Protein AF-A0AAG5DQ95-F1 (afdb_monomer)

Foldseek 3Di:
DKPPLEDALQDKDKIWDFDQDDDDDPPPKFKWKDWAPADTFGWDDDPGGTITIDGDSVRDDDDDLVDQKDWTWIFIAIPVVRDTDDIDTHIHGFQQSDQAQVCQVPDPRCWDQDPVVRGIGNPD

Nearest PDB structures (foldseek):
  5l5g-assembly1_A  TM=9.071E-01  e=9.795E-08  Mus musculus
  4gza-assembly1_A  TM=9.071E-01  e=1.035E-07  Mus musculus
  5l5g-assembly2_B  TM=8.993E-01  e=1.223E-07  Mus musculus
  5l5l-assembly1_B-2  TM=8.369E-01  e=5.491E-07  Mus musculus
  7m0r-assembly1_B  TM=8.595E-01  e=1.670E-06  Mus musculus

Solvent-accessible surface area (backbone atoms only — not comparable to full-atom values): 7214 Å² total; per-residue (Å²): 89,56,45,64,48,62,45,55,53,91,57,85,48,71,35,33,40,46,42,96,76,78,80,88,65,61,100,87,45,48,50,25,38,28,47,63,90,30,75,72,35,73,34,47,82,49,99,63,22,35,39,28,67,53,72,58,62,91,58,52,84,84,62,53,96,89,44,58,46,41,80,34,46,41,26,39,27,38,65,73,78,71,46,71,80,47,75,45,72,34,33,36,31,48,39,65,76,28,91,41,64,69,60,16,68,70,38,96,78,69,32,35,63,28,76,93,75,73,42,24,24,73,72,120

Sequence (124 aa):
MVVPDRVPIGQMSVVRIVIKTLPELPHNAQYRCVFGYATPIHANVMKEGLLCTTSPVNERPTIGDVLDHVLVPLSVRNSETNKDFVSRSLAFYDCTRKDSCRKCLVSNWGCHWCIKDNRCACWC

pLDDT: mean 88.68, std 6.08, range [69.0, 96.5]

Organism: Anopheles atroparvus (NCBI:txid41427)

Structure (mmCIF, N/CA/C/O backbone):
data_AF-A0AAG5DQ95-F1
#
_entry.id   AF-A0AAG5DQ95-F1
#
loop_
_atom_site.group_PDB
_atom_site.id
_atom_site.type_symbol
_atom_site.label_atom_id
_atom_site.label_alt_id
_atom_site.label_comp_id
_atom_site.label_asym_id
_atom_site.label_entity_id
_atom_site.label_seq_id
_atom_site.pdbx_PDB_ins_code
_atom_site.Cartn_x
_atom_site.Cartn_y
_atom_site.Cartn_z
_atom_site.occupancy
_atom_site.B_iso_or_equiv
_atom_site.auth_seq_id
_atom_site.auth_comp_id
_atom_site.auth_asym_id
_atom_site.auth_atom_id
_atom_site.pdbx_PDB_model_num
ATOM 1 N N . MET A 1 1 ? -6.826 -10.622 4.939 1.00 87.44 1 MET A N 1
ATOM 2 C CA . MET A 1 1 ? -6.166 -10.610 3.607 1.00 87.44 1 MET A CA 1
ATOM 3 C C . MET A 1 1 ? -6.117 -9.168 3.125 1.00 87.44 1 MET A C 1
ATOM 5 O O . MET A 1 1 ? -6.973 -8.412 3.564 1.00 87.44 1 MET A O 1
ATOM 9 N N . VAL A 1 2 ? -5.153 -8.778 2.289 1.00 93.50 2 VAL A N 1
ATOM 10 C CA . VAL A 1 2 ? -5.119 -7.443 1.660 1.00 93.50 2 VAL A CA 1
ATOM 11 C C . VAL A 1 2 ? -5.336 -7.615 0.161 1.00 93.50 2 VAL A C 1
ATOM 13 O O . VAL A 1 2 ? -4.753 -8.522 -0.424 1.00 93.50 2 VAL A O 1
ATOM 16 N N . VAL A 1 3 ? -6.217 -6.808 -0.430 1.00 93.62 3 VAL A N 1
ATOM 17 C CA . VAL A 1 3 ? -6.552 -6.868 -1.858 1.00 93.62 3 VAL A CA 1
ATOM 18 C C . VAL A 1 3 ? -6.599 -5.448 -2.440 1.00 93.62 3 VAL A C 1
ATOM 20 O O . VAL A 1 3 ? -7.418 -4.658 -1.967 1.00 93.62 3 VAL A O 1
ATOM 23 N N . PRO A 1 4 ? -5.784 -5.118 -3.459 1.00 93.69 4 PRO A N 1
ATOM 24 C CA . PRO A 1 4 ? -4.661 -5.919 -3.961 1.00 93.69 4 PRO A CA 1
ATOM 25 C C . PRO A 1 4 ? -3.531 -6.025 -2.921 1.00 93.69 4 PRO A C 1
ATOM 27 O O . PRO A 1 4 ? -3.397 -5.166 -2.054 1.00 93.69 4 PRO A O 1
ATOM 30 N N . ASP A 1 5 ? -2.715 -7.075 -3.009 1.00 92.44 5 ASP A N 1
ATOM 31 C CA . ASP A 1 5 ? -1.521 -7.278 -2.171 1.00 92.44 5 ASP A CA 1
ATOM 32 C C . ASP A 1 5 ? -0.267 -6.577 -2.735 1.00 92.44 5 ASP A C 1
ATOM 34 O O . ASP A 1 5 ? 0.785 -6.551 -2.091 1.00 92.44 5 ASP A O 1
ATOM 38 N N . ARG A 1 6 ? -0.386 -5.992 -3.934 1.00 91.81 6 ARG A N 1
ATOM 39 C CA . ARG A 1 6 ? 0.695 -5.374 -4.709 1.00 91.81 6 ARG A CA 1
ATOM 40 C C . ARG A 1 6 ? 0.191 -4.112 -5.395 1.00 91.81 6 ARG A C 1
ATOM 42 O O . ARG A 1 6 ? -0.864 -4.140 -6.025 1.00 91.81 6 ARG A O 1
ATOM 49 N N . VAL A 1 7 ? 0.940 -3.019 -5.289 1.00 93.12 7 VAL A N 1
ATOM 50 C CA . VAL A 1 7 ? 0.577 -1.716 -5.862 1.00 93.12 7 VAL A CA 1
ATOM 51 C C . VAL A 1 7 ? 1.808 -1.046 -6.491 1.00 93.12 7 VAL A C 1
ATOM 53 O O . VAL A 1 7 ? 2.879 -1.058 -5.883 1.00 93.12 7 VAL A O 1
ATOM 56 N N . PRO A 1 8 ? 1.689 -0.410 -7.670 1.00 92.06 8 PRO A N 1
ATOM 57 C CA . PRO A 1 8 ? 2.762 0.410 -8.225 1.00 92.06 8 PRO A CA 1
ATOM 58 C C . PRO A 1 8 ? 3.183 1.546 -7.285 1.00 92.06 8 PRO A C 1
ATOM 60 O O . PRO A 1 8 ? 2.346 2.320 -6.815 1.00 92.06 8 PRO A O 1
ATOM 63 N N . ILE A 1 9 ? 4.488 1.724 -7.065 1.00 91.69 9 ILE A N 1
ATOM 64 C CA . ILE A 1 9 ? 5.014 2.741 -6.142 1.00 91.69 9 ILE A CA 1
ATOM 65 C C . ILE A 1 9 ? 4.626 4.176 -6.531 1.00 91.69 9 ILE A C 1
ATOM 67 O O . ILE A 1 9 ? 4.460 5.012 -5.649 1.00 91.69 9 ILE A O 1
ATOM 71 N N . GLY A 1 10 ? 4.410 4.455 -7.818 1.00 89.94 10 GLY A N 1
ATOM 72 C CA . GLY A 1 10 ? 4.038 5.781 -8.321 1.00 89.94 10 GLY A CA 1
ATOM 73 C C . GLY A 1 10 ? 2.534 6.038 -8.458 1.00 89.94 10 GLY A C 1
ATOM 74 O O . GLY A 1 10 ? 2.158 7.112 -8.913 1.00 89.94 10 GLY A O 1
ATOM 75 N N . GLN A 1 11 ? 1.665 5.077 -8.117 1.00 90.06 11 GLN A N 1
ATOM 76 C CA . GLN A 1 11 ? 0.216 5.216 -8.312 1.00 90.06 11 GLN A CA 1
ATOM 77 C C . GLN A 1 11 ? -0.551 5.204 -6.992 1.00 90.06 11 GLN A C 1
ATOM 79 O O . GLN A 1 11 ? -0.215 4.484 -6.049 1.00 90.06 11 GLN A O 1
ATOM 84 N N . MET A 1 12 ? -1.615 6.000 -6.932 1.00 93.62 12 MET A N 1
ATOM 85 C CA . MET A 1 12 ? -2.604 5.914 -5.863 1.00 93.62 12 MET A CA 1
ATOM 86 C C . MET A 1 12 ? -3.541 4.742 -6.141 1.00 93.62 12 MET A C 1
ATOM 88 O O . MET A 1 12 ? -3.969 4.524 -7.272 1.00 93.62 12 MET A O 1
ATOM 92 N N . SER A 1 13 ? -3.859 3.965 -5.115 1.00 94.50 13 SER A N 1
ATOM 93 C CA . SER A 1 13 ? -4.789 2.841 -5.221 1.00 94.50 13 SER A CA 1
ATOM 94 C C . SER A 1 13 ? -5.618 2.717 -3.951 1.00 94.50 13 SER A C 1
ATOM 96 O O . SER A 1 13 ? -5.262 3.256 -2.903 1.00 94.50 13 SER A O 1
ATOM 98 N N . VAL A 1 14 ? -6.741 2.011 -4.045 1.00 96.00 14 VAL A N 1
ATOM 99 C CA . VAL A 1 14 ? -7.557 1.654 -2.883 1.00 96.00 14 VAL A CA 1
ATOM 100 C C . VAL A 1 14 ? -7.255 0.208 -2.520 1.00 96.00 14 VAL A C 1
ATOM 102 O O . VAL A 1 14 ? -7.371 -0.685 -3.357 1.00 96.00 14 VAL A O 1
ATOM 105 N N . VAL A 1 15 ? -6.865 -0.017 -1.270 1.00 95.75 15 VAL A N 1
ATOM 106 C CA . VAL A 1 15 ? -6.603 -1.339 -0.707 1.00 95.75 15 VAL A CA 1
ATOM 107 C C . VAL A 1 15 ? -7.721 -1.724 0.249 1.00 95.75 15 VAL A C 1
ATOM 109 O O . VAL A 1 15 ? -8.168 -0.930 1.080 1.00 95.75 15 VAL A O 1
ATOM 112 N N . ARG A 1 16 ? -8.173 -2.970 0.136 1.00 95.00 16 ARG A N 1
ATOM 113 C CA . ARG A 1 16 ? -9.156 -3.575 1.027 1.00 95.00 16 ARG A CA 1
ATOM 114 C C . ARG A 1 16 ? -8.471 -4.533 1.985 1.00 95.00 16 ARG A C 1
ATOM 116 O O . ARG A 1 16 ? -7.850 -5.504 1.557 1.00 95.00 16 ARG A O 1
ATOM 123 N N . ILE A 1 17 ? -8.642 -4.305 3.280 1.00 93.94 17 ILE A N 1
ATOM 124 C CA . ILE A 1 17 ? -8.184 -5.204 4.338 1.00 93.94 17 ILE A CA 1
ATOM 125 C C . ILE A 1 17 ? -9.379 -6.037 4.790 1.00 93.94 17 ILE A C 1
ATOM 127 O O . ILE A 1 17 ? -10.269 -5.542 5.474 1.00 93.94 17 ILE A O 1
ATOM 131 N N . VAL A 1 18 ? -9.399 -7.309 4.400 1.00 92.00 18 VAL A N 1
ATOM 132 C CA . VAL A 1 18 ? -10.448 -8.266 4.773 1.00 92.00 18 VAL A CA 1
ATOM 133 C C . VAL A 1 18 ? -10.229 -8.726 6.209 1.00 92.00 18 VAL A C 1
ATOM 135 O O . VAL A 1 18 ? -9.217 -9.383 6.500 1.00 92.00 18 VAL A O 1
ATOM 138 N N . ILE A 1 19 ? -11.184 -8.394 7.077 1.00 89.62 19 ILE A N 1
ATOM 139 C CA . ILE A 1 19 ? -11.194 -8.703 8.510 1.00 89.62 19 ILE A CA 1
ATOM 140 C C . ILE A 1 19 ? -12.553 -9.325 8.832 1.00 89.62 19 ILE A C 1
ATOM 142 O O . ILE A 1 19 ? -13.581 -8.750 8.492 1.00 89.62 19 ILE A O 1
ATOM 146 N N . LYS A 1 20 ? -12.551 -10.508 9.460 1.00 83.31 20 LYS A N 1
ATOM 147 C CA . LYS A 1 20 ? -13.782 -11.262 9.764 1.00 83.31 20 LYS A CA 1
ATOM 148 C C . LYS A 1 20 ? -14.629 -10.596 10.849 1.00 83.31 20 LYS A C 1
ATOM 150 O O . LYS A 1 20 ? -15.846 -10.612 10.766 1.00 83.31 20 LYS A O 1
ATOM 155 N N . THR A 1 21 ? -13.975 -10.044 11.864 1.00 82.81 21 THR A N 1
ATOM 156 C CA . THR A 1 21 ? -14.619 -9.435 13.030 1.00 82.81 21 THR A CA 1
ATOM 157 C C . THR A 1 21 ? -13.839 -8.187 13.411 1.00 82.81 21 THR A C 1
ATOM 159 O O . THR A 1 21 ? -12.680 -8.283 13.823 1.00 82.81 21 THR A O 1
ATOM 162 N N . LEU A 1 22 ? -14.453 -7.020 13.228 1.00 82.44 22 LEU A N 1
ATOM 163 C CA . LEU A 1 22 ? -13.936 -5.755 13.739 1.00 82.44 22 LEU A CA 1
ATOM 164 C C . LEU A 1 22 ? -14.498 -5.534 15.150 1.00 82.44 22 LEU A C 1
ATOM 166 O O . LEU A 1 22 ? -15.692 -5.760 15.343 1.00 82.44 22 LEU A O 1
ATOM 170 N N . PRO A 1 23 ? -13.670 -5.130 16.129 1.00 82.62 23 PRO A N 1
ATOM 171 C CA . PRO A 1 23 ? -14.169 -4.674 17.422 1.00 82.62 23 PRO A CA 1
ATOM 172 C C . PRO A 1 23 ? -15.200 -3.546 17.271 1.00 82.62 23 PRO A C 1
ATOM 174 O O . PRO A 1 23 ? -15.141 -2.767 16.323 1.00 82.62 23 PRO A O 1
ATOM 177 N N . GLU A 1 24 ? -16.130 -3.413 18.210 1.00 81.19 24 GLU A N 1
ATOM 178 C CA . GLU A 1 24 ? -17.000 -2.236 18.221 1.00 81.19 24 GLU A CA 1
ATOM 179 C C . GLU A 1 24 ? -16.189 -0.988 18.591 1.00 81.19 24 GLU A C 1
ATOM 181 O O . GLU A 1 24 ? -15.336 -1.014 19.483 1.00 81.19 24 GLU A O 1
ATOM 186 N N . LEU A 1 25 ? -16.429 0.102 17.861 1.00 81.06 25 LEU A N 1
ATOM 187 C CA . LEU A 1 25 ? -15.836 1.405 18.136 1.00 81.06 25 LEU A CA 1
ATOM 188 C C . LEU A 1 25 ? -16.794 2.206 19.031 1.00 81.06 25 LEU A C 1
ATOM 190 O O . LEU A 1 25 ? -17.987 2.258 18.727 1.00 81.06 25 LEU A O 1
ATOM 194 N N . PRO A 1 26 ? -16.312 2.871 20.095 1.00 81.75 26 PRO A N 1
ATOM 195 C CA . PRO A 1 26 ? -17.130 3.841 20.818 1.00 81.75 26 PRO A CA 1
ATOM 196 C C . PRO A 1 26 ? -17.500 5.036 19.925 1.00 81.75 26 PRO A C 1
ATOM 198 O O . PRO A 1 26 ? -16.885 5.258 18.883 1.00 81.75 26 PRO A O 1
ATOM 201 N N . HIS A 1 27 ? -18.488 5.836 20.349 1.00 73.38 27 HIS A N 1
ATOM 202 C CA . HIS A 1 27 ? -19.175 6.848 19.521 1.00 73.38 27 HIS A CA 1
ATOM 203 C C . HIS A 1 27 ? -18.274 7.881 18.804 1.00 73.38 27 HIS A C 1
ATOM 205 O O . HIS A 1 27 ? -18.731 8.499 17.848 1.00 73.38 27 HIS A O 1
ATOM 211 N N . ASN A 1 28 ? -17.009 8.050 19.211 1.00 81.88 28 ASN A N 1
ATOM 212 C CA . ASN A 1 28 ? -16.055 8.989 18.603 1.00 81.88 28 ASN A CA 1
ATOM 213 C C . ASN A 1 28 ? -14.774 8.327 18.060 1.00 81.88 28 ASN A C 1
ATOM 215 O O . ASN A 1 28 ? -13.830 9.024 17.682 1.00 81.88 28 ASN A O 1
ATOM 219 N N . ALA A 1 29 ? -14.700 6.996 18.044 1.00 87.00 29 ALA A N 1
ATOM 220 C CA . ALA A 1 29 ? -13.528 6.281 17.561 1.00 87.00 29 ALA A CA 1
ATOM 221 C C . ALA A 1 29 ? -13.670 5.905 16.081 1.00 87.00 29 ALA A C 1
ATOM 223 O O . ALA A 1 29 ? -14.763 5.673 15.569 1.00 87.00 29 ALA A O 1
ATOM 224 N N . GLN A 1 30 ? -12.538 5.850 15.386 1.00 91.50 30 GLN A N 1
ATOM 225 C CA . GLN A 1 30 ? -12.437 5.534 13.966 1.00 91.50 30 GLN A CA 1
ATOM 226 C C . GLN A 1 30 ? -11.269 4.580 13.724 1.00 91.50 30 GLN A C 1
ATOM 228 O O . GLN A 1 30 ? -10.277 4.568 14.461 1.00 91.50 30 GLN A O 1
ATOM 233 N N . TYR A 1 31 ? -11.355 3.812 12.641 1.00 93.31 31 TYR A N 1
ATOM 234 C CA . TYR A 1 31 ? -10.226 3.027 12.162 1.00 93.31 31 TYR A CA 1
ATOM 235 C C . TYR A 1 31 ? -9.342 3.843 11.228 1.00 93.31 31 TYR A C 1
ATOM 237 O O . TYR A 1 31 ? -9.821 4.607 10.389 1.00 93.31 31 TYR A O 1
ATOM 245 N N . ARG A 1 32 ? -8.029 3.648 11.352 1.00 94.94 32 ARG A N 1
ATOM 246 C CA . ARG A 1 32 ? -7.033 4.219 10.446 1.00 94.94 32 ARG A CA 1
ATOM 247 C C . ARG A 1 32 ? -6.111 3.136 9.907 1.00 94.94 32 ARG A C 1
ATOM 249 O O . ARG A 1 32 ? -5.686 2.258 10.653 1.00 94.94 32 ARG A O 1
ATOM 256 N N . CYS A 1 33 ? -5.785 3.215 8.627 1.00 95.44 33 CYS A N 1
ATOM 257 C CA . CYS A 1 33 ? -4.746 2.411 8.006 1.00 95.44 33 CYS A CA 1
ATOM 258 C C . CYS A 1 33 ? -3.388 3.085 8.171 1.00 95.44 33 CYS A C 1
ATOM 260 O O . CYS A 1 33 ? -3.230 4.260 7.853 1.00 95.44 33 CYS A O 1
ATOM 262 N N . VAL A 1 34 ? -2.402 2.334 8.639 1.00 95.69 34 VAL A N 1
ATOM 263 C CA . VAL A 1 34 ? -1.030 2.798 8.848 1.00 95.69 34 VAL A CA 1
ATOM 264 C C . VAL A 1 34 ? -0.119 2.004 7.923 1.00 95.69 34 VAL A C 1
ATOM 266 O O . VAL A 1 34 ? -0.075 0.780 8.012 1.00 95.69 34 VAL A O 1
ATOM 269 N N . PHE A 1 35 ? 0.583 2.692 7.022 1.00 95.69 35 PHE A N 1
ATOM 270 C CA . PHE A 1 35 ? 1.494 2.082 6.050 1.00 95.69 35 PHE A CA 1
ATOM 271 C C . PHE A 1 35 ? 2.942 2.317 6.495 1.00 95.69 35 PHE A C 1
ATOM 273 O O . PHE A 1 35 ? 3.526 3.353 6.187 1.00 95.69 35 PHE A O 1
ATOM 280 N N . GLY A 1 36 ? 3.535 1.375 7.230 1.00 92.94 36 GLY A N 1
ATOM 281 C CA . GLY A 1 36 ? 4.886 1.538 7.772 1.00 92.94 36 GLY A CA 1
ATOM 282 C C . GLY A 1 36 ? 4.983 2.760 8.684 1.00 92.94 36 GLY A C 1
ATOM 283 O O . GLY A 1 36 ? 4.354 2.796 9.738 1.00 92.94 36 GLY A O 1
ATOM 284 N N . TYR A 1 37 ? 5.763 3.753 8.255 1.00 90.44 37 TYR A N 1
ATOM 285 C CA . TYR A 1 37 ? 5.971 5.023 8.962 1.00 90.44 37 TYR A CA 1
ATOM 286 C C . TYR A 1 37 ? 5.148 6.186 8.389 1.00 90.44 37 TYR A C 1
ATOM 288 O O . TYR A 1 37 ? 5.289 7.315 8.853 1.00 90.44 37 TYR A O 1
ATOM 296 N N . ALA A 1 38 ? 4.317 5.929 7.374 1.00 94.38 38 ALA A N 1
ATOM 297 C CA . ALA A 1 38 ? 3.495 6.953 6.745 1.00 94.38 38 ALA A CA 1
ATOM 298 C C . ALA A 1 38 ? 2.382 7.445 7.679 1.00 94.38 38 ALA A C 1
ATOM 300 O O . ALA A 1 38 ? 1.985 6.777 8.642 1.00 94.38 38 ALA A O 1
ATOM 301 N N . THR A 1 39 ? 1.844 8.613 7.348 1.00 94.19 39 THR A N 1
ATOM 302 C CA . THR A 1 39 ? 0.716 9.207 8.058 1.00 94.19 39 THR A CA 1
ATOM 303 C C . THR A 1 39 ? -0.503 8.266 8.064 1.00 94.19 39 THR A C 1
ATOM 305 O O . THR A 1 39 ? -0.830 7.656 7.041 1.00 94.19 39 THR A O 1
ATOM 308 N N . PRO A 1 40 ? -1.193 8.095 9.212 1.00 94.88 40 PRO A N 1
ATOM 309 C CA . PRO A 1 40 ? -2.385 7.254 9.279 1.00 94.88 40 PRO A CA 1
ATOM 310 C C . PRO A 1 40 ? -3.520 7.785 8.394 1.00 94.88 40 PRO A C 1
ATOM 312 O O . PRO A 1 40 ? -3.952 8.927 8.536 1.00 94.88 40 PRO A O 1
ATOM 315 N N . ILE A 1 41 ? -4.059 6.924 7.536 1.00 95.25 41 ILE A N 1
ATOM 316 C CA . ILE A 1 41 ? -5.134 7.239 6.590 1.00 95.25 41 ILE A CA 1
ATOM 317 C C . ILE A 1 41 ? -6.475 6.797 7.164 1.00 95.25 41 ILE A C 1
ATOM 319 O O . ILE A 1 41 ? -6.584 5.708 7.723 1.00 95.25 41 ILE A O 1
ATOM 323 N N . HIS A 1 42 ? -7.515 7.616 7.010 1.00 94.88 42 HIS A N 1
ATOM 324 C CA . HIS A 1 42 ? -8.868 7.250 7.426 1.00 94.88 42 HIS A CA 1
ATOM 325 C C . HIS A 1 42 ? -9.348 5.980 6.705 1.00 94.88 42 HIS A C 1
ATOM 327 O O . HIS A 1 42 ? -9.299 5.899 5.476 1.00 94.88 42 HIS A O 1
ATOM 333 N N . ALA A 1 43 ? -9.834 4.999 7.466 1.00 94.44 43 ALA A N 1
ATOM 334 C CA . ALA A 1 43 ? -10.351 3.754 6.921 1.00 94.44 43 ALA A CA 1
ATOM 335 C C . ALA A 1 43 ? -11.877 3.801 6.814 1.00 94.44 43 ALA A C 1
ATOM 337 O O . ALA A 1 43 ? -12.572 4.097 7.785 1.00 94.44 43 ALA A O 1
ATOM 338 N N . ASN A 1 44 ? -12.410 3.459 5.644 1.00 93.62 44 ASN A N 1
ATOM 339 C CA . ASN A 1 44 ? -13.846 3.317 5.458 1.00 93.62 44 ASN A CA 1
ATOM 340 C C . ASN A 1 44 ? -14.281 1.900 5.853 1.00 93.62 44 ASN A C 1
ATOM 342 O O . ASN A 1 44 ? -13.825 0.915 5.262 1.00 93.62 44 ASN A O 1
ATOM 346 N N . VAL A 1 45 ? -15.145 1.797 6.862 1.00 91.00 45 VAL A N 1
ATOM 347 C CA . VAL A 1 45 ? -15.625 0.513 7.389 1.00 91.00 45 VAL A CA 1
ATOM 348 C C . VAL A 1 45 ? -16.648 -0.097 6.439 1.00 91.00 45 VAL A C 1
ATOM 350 O O . VAL A 1 45 ? -17.611 0.550 6.039 1.00 91.00 45 VAL A O 1
ATOM 353 N N . MET A 1 46 ? -16.444 -1.363 6.085 1.00 88.25 46 MET A N 1
ATOM 354 C CA . MET A 1 46 ? -17.377 -2.162 5.297 1.00 88.25 46 MET A CA 1
ATOM 355 C C . MET A 1 46 ? -17.794 -3.414 6.066 1.00 88.25 46 MET A C 1
ATOM 357 O O . MET A 1 46 ? -17.121 -3.832 7.006 1.00 88.25 46 MET A O 1
ATOM 361 N N . LYS A 1 47 ? -18.869 -4.072 5.607 1.00 82.38 47 LYS A N 1
ATOM 362 C CA . LYS A 1 47 ? -19.362 -5.331 6.197 1.00 82.38 47 LYS A CA 1
ATOM 363 C C . LYS A 1 47 ? -18.283 -6.419 6.321 1.00 82.38 47 LYS A C 1
ATOM 365 O O . LYS A 1 47 ? -18.320 -7.186 7.270 1.00 82.38 47 LYS A O 1
ATOM 370 N N . GLU A 1 48 ? -17.326 -6.473 5.391 1.00 84.38 48 GLU A N 1
ATOM 371 C CA . GLU A 1 48 ? -16.277 -7.509 5.340 1.00 84.38 48 GLU A CA 1
ATOM 372 C C . GLU A 1 48 ? -14.848 -6.935 5.379 1.00 84.38 48 GLU A C 1
ATOM 374 O O . GLU A 1 48 ? -13.929 -7.451 4.731 1.00 84.38 48 GLU A O 1
ATOM 379 N N . GLY A 1 49 ? -14.643 -5.832 6.103 1.00 90.19 49 GLY A N 1
ATOM 380 C CA . GLY A 1 49 ? -13.310 -5.275 6.329 1.00 90.19 49 GLY A CA 1
ATOM 381 C C . GLY A 1 49 ? -13.236 -3.759 6.210 1.00 90.19 49 GLY A C 1
ATOM 382 O O . GLY A 1 49 ? -14.182 -3.047 6.525 1.00 90.19 49 GLY A O 1
ATOM 383 N N . LEU A 1 50 ? -12.083 -3.265 5.766 1.00 93.88 50 LEU A N 1
ATOM 384 C CA . LEU A 1 50 ? -11.766 -1.838 5.697 1.00 93.88 50 LEU A CA 1
ATOM 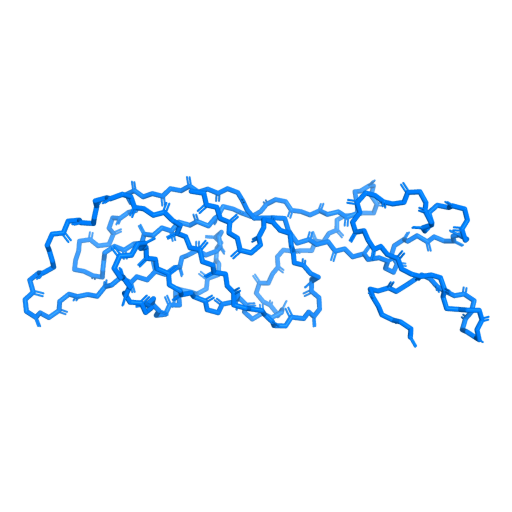385 C C . LEU A 1 50 ? -11.249 -1.468 4.311 1.00 93.88 50 LEU A C 1
ATOM 387 O O . LEU A 1 50 ? -10.458 -2.215 3.735 1.00 93.88 50 LEU A O 1
ATOM 391 N N . LEU A 1 51 ? -11.667 -0.316 3.795 1.00 95.00 51 LEU A N 1
ATOM 392 C CA . LEU A 1 51 ? -11.097 0.298 2.596 1.00 95.00 51 LEU A CA 1
ATOM 393 C C . LEU A 1 51 ? -10.224 1.482 2.977 1.00 95.00 51 LEU A C 1
ATOM 395 O O . LEU A 1 51 ? -10.651 2.347 3.739 1.00 95.00 51 LEU A O 1
ATOM 399 N N . CYS A 1 52 ? -9.038 1.547 2.389 1.00 95.38 52 CYS A N 1
ATOM 400 C CA . CYS A 1 52 ? -8.104 2.644 2.582 1.00 95.38 52 CYS A CA 1
ATOM 401 C C . CYS A 1 52 ? -7.470 3.030 1.257 1.00 95.38 52 CYS A C 1
ATOM 403 O O . CYS A 1 52 ? -7.154 2.170 0.437 1.00 95.38 52 CYS A O 1
ATOM 405 N N . THR A 1 53 ? -7.242 4.319 1.052 1.00 96.50 53 THR A N 1
ATOM 406 C CA . THR A 1 53 ? -6.314 4.770 0.018 1.00 96.50 53 THR A CA 1
ATOM 407 C C . THR A 1 53 ? -4.883 4.452 0.455 1.00 96.50 53 THR A C 1
ATOM 409 O O . THR A 1 53 ? -4.565 4.438 1.644 1.00 96.50 53 THR A O 1
ATOM 412 N N . THR A 1 54 ? -4.017 4.129 -0.500 1.00 96.00 54 THR A N 1
ATOM 413 C CA . THR A 1 54 ? -2.583 3.918 -0.257 1.00 96.00 54 THR A CA 1
ATOM 414 C C . THR A 1 54 ? -1.904 5.193 0.225 1.00 96.00 54 THR A C 1
ATOM 416 O O . THR A 1 54 ? -2.354 6.286 -0.125 1.00 96.00 54 THR A O 1
ATOM 419 N N . SER A 1 55 ? -0.780 5.057 0.936 1.00 96.12 55 SER A N 1
ATOM 420 C CA . SER A 1 55 ? 0.025 6.202 1.373 1.00 96.12 55 SER A CA 1
ATOM 421 C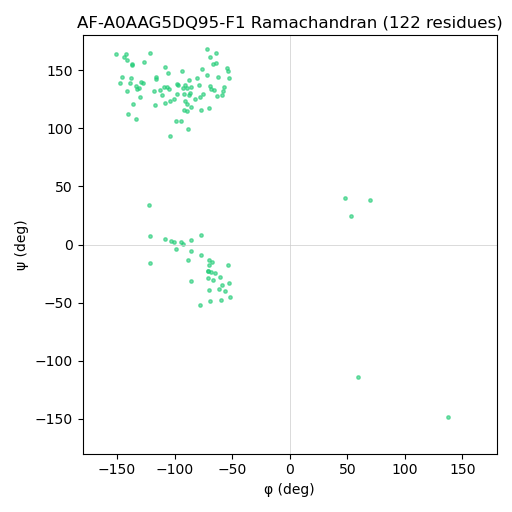 C . SER A 1 55 ? 0.415 7.137 0.218 1.00 96.12 55 SER A C 1
ATOM 423 O O . SER A 1 55 ? 0.597 6.671 -0.920 1.00 96.12 55 SER A O 1
ATOM 425 N N . PRO A 1 56 ? 0.561 8.447 0.488 1.00 94.62 56 PRO A N 1
ATOM 426 C CA . PRO A 1 56 ? 1.101 9.402 -0.474 1.00 94.62 56 PRO A CA 1
ATOM 427 C C . PRO A 1 56 ? 2.453 8.940 -1.027 1.00 94.62 56 PRO A C 1
ATOM 429 O O . PRO A 1 56 ? 3.256 8.362 -0.298 1.00 94.62 56 PRO A O 1
ATOM 432 N N . VAL A 1 57 ? 2.717 9.183 -2.315 1.00 92.94 57 VAL A N 1
ATOM 433 C CA . VAL A 1 57 ? 3.935 8.693 -2.997 1.00 92.94 57 VAL A CA 1
ATOM 434 C C . VAL A 1 57 ? 5.217 9.200 -2.323 1.00 92.94 57 VAL A C 1
ATOM 436 O O . VAL A 1 57 ? 6.189 8.461 -2.226 1.00 92.94 57 VAL A O 1
ATOM 439 N N . ASN A 1 58 ? 5.197 10.420 -1.787 1.00 93.00 58 ASN A N 1
ATOM 440 C CA . ASN A 1 58 ? 6.305 11.041 -1.058 1.00 93.00 58 ASN A CA 1
ATOM 441 C C . ASN A 1 58 ? 6.592 10.413 0.319 1.00 93.00 58 ASN A C 1
ATOM 443 O O . ASN A 1 58 ? 7.665 10.639 0.866 1.00 93.00 58 ASN A O 1
ATOM 447 N N . GLU A 1 59 ? 5.656 9.647 0.882 1.00 94.50 59 GLU A N 1
ATOM 448 C CA . GLU A 1 59 ? 5.811 8.957 2.173 1.00 94.50 59 GLU A CA 1
ATOM 449 C C . GLU A 1 59 ? 6.085 7.453 2.000 1.00 94.50 59 GLU A C 1
ATOM 451 O O . GLU A 1 59 ? 6.160 6.705 2.978 1.00 94.50 59 GLU A O 1
ATOM 456 N N . ARG A 1 60 ? 6.210 6.975 0.755 1.00 93.88 60 ARG A N 1
ATOM 457 C CA . ARG A 1 60 ? 6.523 5.571 0.469 1.00 93.88 60 ARG A CA 1
ATOM 458 C C . ARG A 1 60 ? 8.024 5.320 0.626 1.00 93.88 60 ARG A C 1
ATOM 460 O O . ARG A 1 60 ? 8.823 6.172 0.242 1.00 93.88 60 ARG A O 1
ATOM 467 N N . PRO A 1 61 ? 8.432 4.146 1.138 1.00 91.94 61 PRO A N 1
ATOM 468 C CA . PRO A 1 61 ? 9.842 3.786 1.184 1.00 91.94 61 PRO A CA 1
ATOM 469 C C . PRO A 1 61 ? 10.437 3.685 -0.219 1.00 91.94 61 PRO A C 1
ATOM 471 O O . PRO A 1 61 ? 9.791 3.194 -1.147 1.00 91.94 61 PRO A O 1
ATOM 474 N N . THR A 1 62 ? 11.695 4.087 -0.354 1.00 88.50 62 THR A N 1
ATOM 475 C CA . THR A 1 62 ? 12.445 3.924 -1.597 1.00 88.50 62 THR A CA 1
ATOM 476 C C . THR A 1 62 ? 12.710 2.443 -1.857 1.00 88.50 62 THR A C 1
ATOM 478 O O . THR A 1 62 ? 13.148 1.711 -0.970 1.00 88.50 62 THR A O 1
ATOM 481 N N . ILE A 1 63 ? 12.478 1.999 -3.089 1.00 86.88 63 ILE A N 1
ATOM 482 C CA . ILE A 1 63 ? 12.884 0.664 -3.535 1.00 86.88 63 ILE A CA 1
ATOM 483 C C . ILE A 1 63 ? 14.391 0.708 -3.829 1.00 86.88 63 ILE A C 1
ATOM 485 O O . ILE A 1 63 ? 14.854 1.599 -4.542 1.00 86.88 63 ILE A O 1
ATOM 489 N N . GLY A 1 64 ? 15.166 -0.203 -3.234 1.00 78.75 64 GLY A N 1
ATOM 490 C CA . GLY A 1 64 ? 16.614 -0.295 -3.463 1.00 78.75 64 GLY A CA 1
ATOM 491 C C . GLY A 1 64 ? 16.955 -0.850 -4.850 1.00 78.75 64 GLY A C 1
ATOM 492 O O . GLY A 1 64 ? 16.098 -1.398 -5.525 1.00 78.75 64 GLY A O 1
ATOM 493 N N . ASP A 1 65 ? 18.216 -0.759 -5.275 1.00 69.00 65 ASP A N 1
ATOM 494 C CA . ASP A 1 65 ? 18.610 -1.128 -6.649 1.00 69.00 65 ASP A CA 1
ATOM 495 C C . ASP A 1 65 ? 18.569 -2.638 -6.936 1.00 69.00 65 ASP A C 1
ATOM 497 O O . ASP A 1 65 ? 18.457 -3.060 -8.085 1.00 69.00 65 ASP A O 1
ATOM 501 N N . VAL A 1 66 ? 18.656 -3.458 -5.886 1.00 70.44 66 VAL A N 1
ATOM 502 C CA . VAL A 1 66 ? 18.710 -4.926 -5.991 1.00 70.44 66 VAL A CA 1
ATOM 503 C C . VAL A 1 66 ? 17.311 -5.548 -6.058 1.00 70.44 66 VAL A C 1
ATOM 505 O O . VAL A 1 66 ? 17.125 -6.590 -6.687 1.00 70.44 66 VAL A O 1
ATOM 508 N N . LEU A 1 67 ? 16.323 -4.919 -5.417 1.00 78.25 67 LEU A N 1
ATOM 509 C CA . LEU A 1 67 ? 14.944 -5.402 -5.356 1.00 78.25 67 LEU A CA 1
ATOM 510 C C . LEU A 1 67 ? 14.059 -4.555 -6.272 1.00 78.25 67 LEU A C 1
ATOM 512 O O . LEU A 1 67 ? 14.274 -3.367 -6.443 1.00 78.25 67 LEU A O 1
ATOM 516 N N . ASP A 1 68 ? 13.030 -5.156 -6.857 1.00 82.94 68 ASP A N 1
ATOM 517 C CA . ASP A 1 68 ? 12.025 -4.448 -7.664 1.00 82.94 68 ASP A CA 1
ATOM 518 C C . ASP A 1 68 ? 10.781 -4.043 -6.859 1.00 82.94 68 ASP A C 1
ATOM 520 O O . ASP A 1 68 ? 9.834 -3.474 -7.407 1.00 82.94 68 ASP A O 1
ATOM 524 N N . HIS A 1 69 ? 10.790 -4.326 -5.556 1.00 90.50 69 HIS A N 1
ATOM 525 C CA . HIS A 1 69 ? 9.702 -4.043 -4.637 1.00 90.50 69 HIS A CA 1
ATOM 526 C C . HIS A 1 69 ? 10.200 -3.795 -3.211 1.00 90.50 69 HIS A C 1
ATOM 528 O O . HIS A 1 69 ? 11.318 -4.153 -2.837 1.00 90.50 69 HIS A O 1
ATOM 534 N N . VAL A 1 70 ? 9.322 -3.215 -2.400 1.00 92.50 70 VAL A N 1
ATOM 535 C CA . VAL A 1 70 ? 9.468 -3.074 -0.954 1.00 92.50 70 VAL A CA 1
ATOM 536 C C . VAL A 1 70 ? 8.188 -3.543 -0.272 1.00 92.50 70 VAL A C 1
ATOM 538 O O . VAL A 1 70 ? 7.079 -3.218 -0.701 1.00 92.50 70 VAL A O 1
ATOM 541 N N . LEU A 1 71 ? 8.336 -4.330 0.791 1.00 93.62 71 LEU A N 1
ATOM 542 C CA . LEU A 1 71 ? 7.218 -4.774 1.615 1.00 93.62 71 LEU A CA 1
ATOM 543 C C . LEU A 1 71 ? 6.971 -3.754 2.723 1.00 93.62 71 LEU A C 1
ATOM 545 O O . LEU A 1 71 ? 7.843 -3.496 3.549 1.00 93.62 71 LEU A O 1
ATOM 549 N N . VAL A 1 72 ? 5.764 -3.200 2.754 1.00 95.00 72 VAL A N 1
ATOM 550 C CA . VAL A 1 72 ? 5.327 -2.232 3.759 1.00 95.00 72 VAL A CA 1
ATOM 551 C C . VAL A 1 72 ? 4.280 -2.883 4.658 1.00 95.00 72 VAL A C 1
ATOM 553 O O . VAL A 1 72 ? 3.306 -3.443 4.146 1.00 95.00 72 VAL A O 1
ATOM 556 N N . PRO A 1 73 ? 4.441 -2.833 5.992 1.00 95.31 73 PRO A N 1
ATOM 557 C CA . PRO A 1 73 ? 3.408 -3.306 6.896 1.00 95.31 73 PRO A CA 1
ATOM 558 C C . PRO A 1 73 ? 2.213 -2.347 6.846 1.00 95.31 73 PRO A C 1
ATOM 560 O O . PRO A 1 73 ? 2.321 -1.169 7.173 1.00 95.31 73 PRO A O 1
ATOM 563 N N . LEU A 1 74 ? 1.071 -2.867 6.416 1.00 95.75 74 LEU A N 1
ATOM 564 C CA . LEU A 1 74 ? -0.240 -2.245 6.469 1.00 95.75 74 LEU A CA 1
ATOM 565 C C . LEU A 1 74 ? -0.951 -2.700 7.742 1.00 95.75 74 LEU A C 1
ATOM 567 O O . LEU A 1 74 ? -1.416 -3.842 7.844 1.00 95.75 74 LEU A O 1
ATOM 571 N N . SER A 1 75 ? -1.037 -1.787 8.700 1.00 94.69 75 SER A N 1
ATOM 572 C CA . SER A 1 75 ? -1.678 -2.007 9.988 1.00 94.69 75 SER A CA 1
ATOM 573 C C . SER A 1 75 ? -3.001 -1.260 10.102 1.00 94.69 75 SER A C 1
ATOM 575 O O . SER A 1 75 ? -3.201 -0.223 9.473 1.00 94.69 75 SER A O 1
ATOM 577 N N . VAL A 1 76 ? -3.907 -1.779 10.925 1.00 93.75 76 VAL A N 1
ATOM 578 C CA . VAL A 1 76 ? -5.153 -1.101 11.292 1.00 93.75 76 VAL A CA 1
ATOM 579 C C . VAL A 1 76 ? -5.058 -0.635 12.733 1.00 93.75 76 VAL A C 1
ATOM 581 O O . VAL A 1 76 ? -4.881 -1.455 13.637 1.00 93.75 76 VAL A O 1
ATOM 584 N N . ARG A 1 77 ? -5.217 0.675 12.922 1.00 93.19 77 ARG A N 1
ATOM 585 C CA . ARG A 1 77 ? -5.145 1.377 14.201 1.00 93.19 77 ARG A CA 1
ATOM 586 C C . ARG A 1 77 ? -6.521 1.853 14.639 1.00 93.19 77 ARG A C 1
ATOM 588 O O . ARG A 1 77 ? -7.251 2.438 13.839 1.00 93.19 77 ARG A O 1
ATOM 595 N N . ASN A 1 78 ? -6.855 1.657 15.911 1.00 91.00 78 ASN A N 1
ATOM 596 C CA . ASN A 1 78 ? -7.987 2.342 16.538 1.00 91.00 78 ASN A CA 1
ATOM 597 C C . ASN A 1 78 ? -7.540 3.751 16.973 1.00 91.00 78 ASN A C 1
ATOM 599 O O . ASN A 1 78 ? -6.551 3.885 17.694 1.00 91.00 78 ASN A O 1
ATOM 603 N N . SER A 1 79 ? -8.249 4.795 16.537 1.00 90.44 79 SER A N 1
ATOM 604 C CA . SER A 1 79 ? -7.900 6.190 16.831 1.00 90.44 79 SER A CA 1
ATOM 605 C C . SER A 1 79 ? -7.982 6.571 18.310 1.00 90.44 79 SER A C 1
ATOM 607 O O . SER A 1 79 ? -7.324 7.523 18.712 1.00 90.44 79 SER A O 1
ATOM 609 N N . GLU A 1 80 ? -8.787 5.869 19.105 1.00 88.19 80 GLU A N 1
ATOM 610 C CA . GLU A 1 80 ? -8.964 6.133 20.536 1.00 88.19 80 GLU A CA 1
ATOM 611 C C . GLU A 1 80 ? -7.790 5.583 21.350 1.00 88.19 80 GLU A C 1
ATOM 613 O O . GLU A 1 80 ? -7.152 6.303 22.113 1.00 88.19 80 GLU A O 1
ATOM 618 N N . THR A 1 81 ? -7.468 4.302 21.158 1.00 86.38 81 THR A N 1
ATOM 619 C CA . THR A 1 81 ? -6.413 3.626 21.930 1.00 86.38 81 THR A CA 1
ATOM 620 C C . THR A 1 81 ? -5.027 3.770 21.309 1.00 86.38 81 THR A C 1
ATOM 622 O O . THR A 1 81 ? -4.035 3.433 21.952 1.00 86.38 81 THR A O 1
ATOM 625 N N . ASN A 1 82 ? -4.944 4.231 20.055 1.00 88.12 82 ASN A N 1
ATOM 626 C CA . ASN A 1 82 ? -3.734 4.249 19.229 1.00 88.12 82 ASN A CA 1
ATOM 627 C C . ASN A 1 82 ? -3.027 2.886 19.119 1.00 88.12 82 ASN A C 1
ATOM 629 O O . ASN A 1 82 ? -1.831 2.822 18.841 1.00 88.12 82 ASN A O 1
ATOM 633 N N . LYS A 1 83 ? -3.770 1.788 19.303 1.00 87.50 83 LYS A N 1
ATOM 634 C CA . LYS A 1 83 ? -3.245 0.426 19.182 1.00 87.50 83 LYS A CA 1
ATOM 635 C C . LYS A 1 83 ? -3.526 -0.162 17.807 1.00 87.50 83 LYS A C 1
ATOM 637 O O . LYS A 1 83 ? -4.641 -0.053 17.287 1.00 87.50 83 LYS A O 1
ATOM 642 N N . ASP A 1 84 ? -2.513 -0.835 17.274 1.00 89.12 84 ASP A N 1
ATOM 643 C CA . ASP A 1 84 ? -2.606 -1.632 16.056 1.00 89.12 84 ASP A CA 1
ATOM 644 C C . ASP A 1 84 ? -3.060 -3.047 16.417 1.00 89.12 84 ASP A C 1
ATOM 646 O O . ASP A 1 84 ? -2.481 -3.676 17.301 1.00 89.12 84 ASP A O 1
ATOM 650 N N . PHE A 1 85 ? -4.098 -3.557 15.755 1.00 86.06 85 PHE A N 1
ATOM 651 C CA . PHE A 1 85 ? -4.665 -4.881 16.074 1.00 86.06 85 PHE A CA 1
ATOM 652 C C . PHE A 1 85 ? -4.640 -5.863 14.896 1.00 86.06 85 PHE A C 1
ATOM 654 O O . PHE A 1 85 ? -4.759 -7.072 15.082 1.00 86.06 85 PHE A O 1
ATOM 661 N N . VAL A 1 86 ? -4.433 -5.370 13.675 1.00 88.81 86 VAL A N 1
ATOM 662 C CA . VAL A 1 86 ? -4.177 -6.190 12.485 1.00 88.81 86 VAL A CA 1
ATOM 663 C C . VAL A 1 86 ? -2.983 -5.594 11.769 1.00 88.81 86 VAL A C 1
ATOM 665 O O . VAL A 1 86 ? -2.962 -4.391 11.555 1.00 88.81 86 VAL A O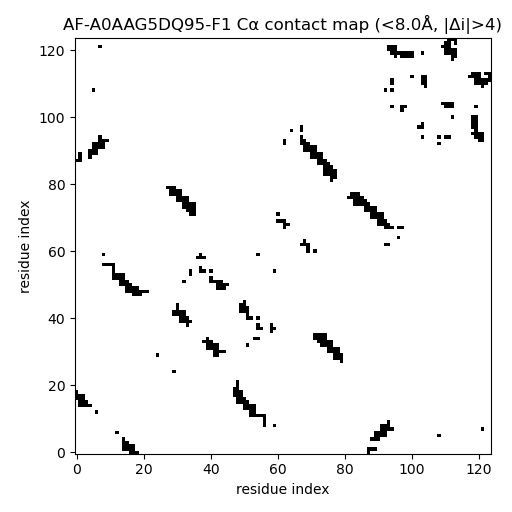 1
ATOM 668 N N . SER A 1 87 ? -2.029 -6.429 11.361 1.00 91.94 87 SER A N 1
ATOM 669 C CA . SER A 1 87 ? -0.941 -6.033 10.466 1.00 91.94 87 SER A CA 1
ATOM 670 C C . SER A 1 87 ? -0.769 -7.063 9.356 1.00 91.94 87 SER A C 1
ATOM 672 O O . SER A 1 87 ? -0.872 -8.271 9.597 1.00 91.94 87 SER A O 1
ATOM 674 N N . ARG A 1 88 ? -0.590 -6.604 8.122 1.00 93.56 88 ARG A N 1
ATOM 675 C CA . ARG A 1 88 ? -0.383 -7.421 6.919 1.00 93.56 88 ARG A CA 1
ATOM 676 C C . ARG A 1 88 ? 0.645 -6.739 6.027 1.00 93.56 88 ARG A C 1
ATOM 678 O O . ARG A 1 88 ? 0.824 -5.539 6.127 1.00 93.56 88 ARG A O 1
ATOM 685 N N . SER A 1 89 ? 1.295 -7.473 5.137 1.00 94.31 89 SER A N 1
ATOM 686 C CA . S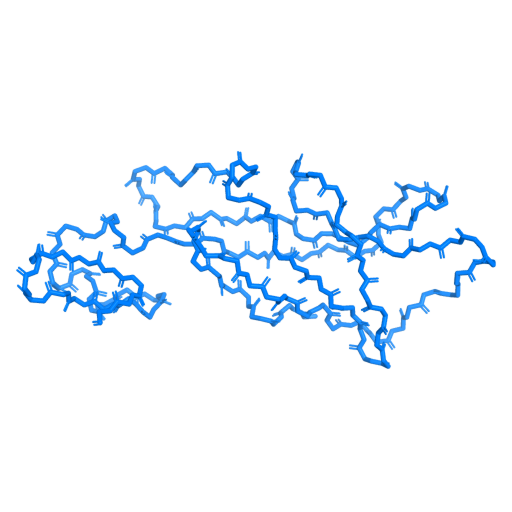ER A 1 89 ? 2.257 -6.879 4.204 1.00 94.31 89 SER A CA 1
ATOM 687 C C . SER A 1 89 ? 1.571 -6.455 2.906 1.00 94.31 89 SER A C 1
ATOM 689 O O . SER A 1 89 ? 0.756 -7.202 2.366 1.00 94.31 89 SER A O 1
ATOM 691 N N . LEU A 1 90 ? 1.922 -5.269 2.412 1.00 95.06 90 LEU A N 1
ATOM 692 C CA . LEU A 1 90 ? 1.592 -4.763 1.082 1.00 95.06 90 LEU A CA 1
ATOM 693 C C . LEU A 1 90 ? 2.900 -4.530 0.321 1.00 95.06 90 LEU A C 1
ATOM 695 O O . LEU A 1 90 ? 3.814 -3.910 0.862 1.00 95.06 90 LEU A O 1
ATOM 699 N N . ALA A 1 91 ? 3.000 -5.000 -0.918 1.00 94.25 91 ALA A N 1
ATOM 700 C CA . ALA A 1 91 ? 4.170 -4.733 -1.746 1.00 94.25 91 ALA A CA 1
ATOM 701 C C . ALA A 1 91 ? 3.967 -3.462 -2.579 1.00 94.25 91 ALA A C 1
ATOM 703 O O . ALA A 1 91 ? 3.035 -3.391 -3.382 1.00 94.25 91 ALA A O 1
ATOM 704 N N . PHE A 1 92 ? 4.867 -2.489 -2.441 1.00 94.06 92 PHE A N 1
ATOM 705 C CA . PHE A 1 92 ? 5.039 -1.453 -3.456 1.00 94.06 92 PHE A CA 1
ATOM 706 C C . PHE A 1 92 ? 6.117 -1.895 -4.437 1.00 94.06 92 PHE A C 1
ATOM 708 O O . PHE A 1 92 ? 7.194 -2.288 -4.000 1.00 94.06 92 PHE A O 1
ATOM 715 N N . TYR A 1 93 ? 5.845 -1.836 -5.739 1.00 91.56 93 TYR A N 1
ATOM 716 C CA . TYR A 1 93 ? 6.789 -2.270 -6.774 1.00 91.56 93 TYR A CA 1
ATOM 717 C C . TYR A 1 93 ? 7.036 -1.193 -7.829 1.00 91.56 93 TYR A C 1
ATOM 719 O O . TYR A 1 93 ? 6.204 -0.308 -8.040 1.00 91.56 93 TYR A O 1
ATOM 727 N N . ASP A 1 94 ? 8.179 -1.285 -8.504 1.00 89.75 94 ASP A N 1
ATOM 728 C CA . ASP A 1 94 ? 8.585 -0.358 -9.556 1.00 89.75 94 ASP A CA 1
ATOM 729 C C . ASP A 1 94 ? 9.107 -1.105 -10.786 1.00 89.75 94 ASP A C 1
ATOM 731 O O . ASP A 1 94 ? 10.208 -1.660 -10.800 1.00 89.75 94 ASP A O 1
ATOM 735 N N . CYS A 1 95 ? 8.308 -1.095 -11.851 1.00 86.69 95 CYS A N 1
ATOM 736 C CA . CYS A 1 95 ? 8.675 -1.716 -13.119 1.00 86.69 95 CYS A CA 1
ATOM 737 C C . CYS A 1 95 ? 9.818 -0.986 -13.837 1.00 86.69 95 CYS A C 1
ATOM 739 O O . CYS A 1 95 ? 10.528 -1.616 -14.619 1.00 86.69 95 CYS A O 1
ATOM 741 N N . THR A 1 96 ? 10.046 0.304 -13.563 1.00 84.88 96 THR A N 1
ATOM 742 C CA . THR A 1 96 ? 11.075 1.100 -14.261 1.00 84.88 96 THR A CA 1
ATOM 743 C C . THR A 1 96 ? 12.498 0.649 -13.935 1.00 84.88 96 THR A C 1
ATOM 745 O O . THR A 1 96 ? 13.432 0.935 -14.680 1.00 84.88 96 THR A O 1
ATOM 748 N N . ARG A 1 97 ? 12.664 -0.148 -12.873 1.00 81.00 97 ARG A N 1
ATOM 749 C CA . ARG A 1 97 ? 13.938 -0.755 -12.472 1.00 81.00 97 ARG A CA 1
ATOM 750 C C . ARG A 1 97 ? 14.433 -1.850 -13.420 1.00 81.00 97 ARG A C 1
ATOM 752 O O . ARG A 1 97 ? 15.578 -2.280 -13.305 1.00 81.00 97 ARG A O 1
ATOM 759 N N . LYS A 1 98 ? 13.597 -2.348 -14.337 1.00 81.06 98 LYS A N 1
ATOM 760 C CA . LYS A 1 98 ? 14.001 -3.385 -15.298 1.00 81.06 98 LYS A CA 1
ATOM 761 C C . LYS A 1 98 ? 14.583 -2.743 -16.560 1.00 81.06 98 LYS A C 1
ATOM 763 O O . LYS A 1 98 ? 13.874 -2.118 -17.340 1.00 81.06 98 LYS A O 1
ATOM 768 N N . ASP A 1 99 ? 15.871 -2.986 -16.778 1.00 78.69 99 ASP A N 1
ATOM 769 C CA . ASP A 1 99 ? 16.685 -2.443 -17.879 1.00 78.69 99 ASP A CA 1
ATOM 770 C C . ASP A 1 99 ? 16.464 -3.107 -19.253 1.00 78.69 99 ASP A C 1
ATOM 772 O O . ASP A 1 99 ? 16.998 -2.654 -20.261 1.00 78.69 99 ASP A O 1
ATOM 776 N N . SER A 1 100 ? 15.717 -4.208 -19.314 1.00 81.38 100 SER A N 1
ATOM 777 C CA . SER A 1 100 ? 15.618 -5.035 -20.517 1.00 81.38 100 SER A CA 1
ATOM 778 C C . SER A 1 100 ? 14.236 -5.653 -20.675 1.00 81.38 100 SER A C 1
ATOM 780 O O . SER A 1 100 ? 13.613 -6.083 -19.702 1.00 81.38 100 SER A O 1
ATOM 782 N N . CYS A 1 101 ? 13.786 -5.768 -21.929 1.00 82.88 101 CYS A N 1
ATOM 783 C CA . CYS A 1 101 ? 12.492 -6.354 -22.292 1.00 82.88 101 CYS A CA 1
ATOM 784 C C . CYS A 1 101 ? 12.295 -7.740 -21.670 1.00 82.88 101 CYS A C 1
ATOM 786 O O . CYS A 1 101 ? 11.274 -8.006 -21.039 1.00 82.88 101 CYS A O 1
ATOM 788 N N . ARG A 1 102 ? 13.326 -8.595 -21.736 1.00 83.44 102 ARG A N 1
ATOM 789 C CA . ARG A 1 102 ? 13.283 -9.926 -21.124 1.00 83.44 102 ARG A CA 1
ATOM 790 C C . ARG A 1 102 ? 13.052 -9.855 -19.614 1.00 83.44 102 ARG A C 1
ATOM 792 O O . ARG A 1 102 ? 12.185 -10.567 -19.127 1.00 83.44 102 ARG A O 1
ATOM 799 N N . LYS A 1 103 ? 13.780 -9.002 -18.878 1.00 83.00 103 LYS A N 1
ATOM 800 C CA . LYS A 1 103 ? 13.588 -8.829 -17.424 1.00 83.00 103 LYS A CA 1
ATOM 801 C C . LYS A 1 103 ? 12.226 -8.213 -17.079 1.00 83.00 103 LYS A C 1
ATOM 803 O O . LYS A 1 103 ? 11.687 -8.510 -16.019 1.00 83.00 103 LYS A O 1
ATOM 808 N N . CYS A 1 104 ? 11.685 -7.372 -17.959 1.00 84.62 104 CYS A N 1
ATOM 809 C CA . CYS A 1 104 ? 10.371 -6.757 -17.804 1.00 84.62 104 CYS A CA 1
ATOM 810 C C . CYS A 1 104 ? 9.237 -7.783 -17.943 1.00 84.62 104 CYS A C 1
ATOM 812 O O . CYS A 1 104 ? 8.380 -7.869 -17.070 1.00 84.62 104 CYS A O 1
ATOM 814 N N . LEU A 1 105 ? 9.271 -8.608 -18.994 1.00 83.31 105 LEU A N 1
ATOM 815 C CA . LEU A 1 105 ? 8.221 -9.589 -19.291 1.00 83.31 105 LEU A CA 1
ATOM 816 C C . LEU A 1 105 ? 8.196 -10.774 -18.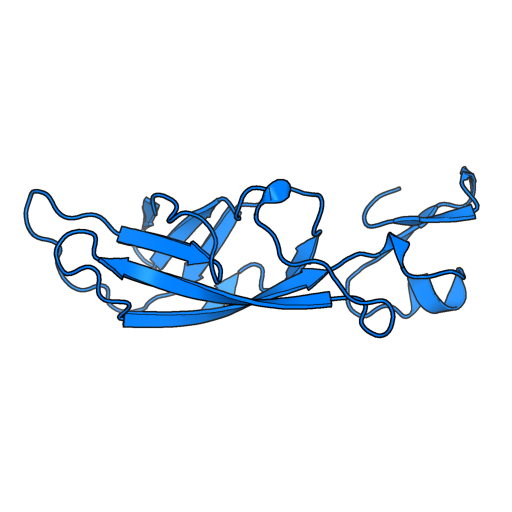318 1.00 83.31 105 LEU A C 1
ATOM 818 O O . LEU A 1 105 ? 7.138 -11.341 -18.075 1.00 83.31 105 LEU A O 1
ATOM 822 N N . VAL A 1 106 ? 9.344 -11.147 -17.741 1.00 83.06 106 VAL A N 1
ATOM 823 C CA . VAL A 1 106 ? 9.419 -12.201 -16.706 1.00 83.06 106 VAL A CA 1
ATO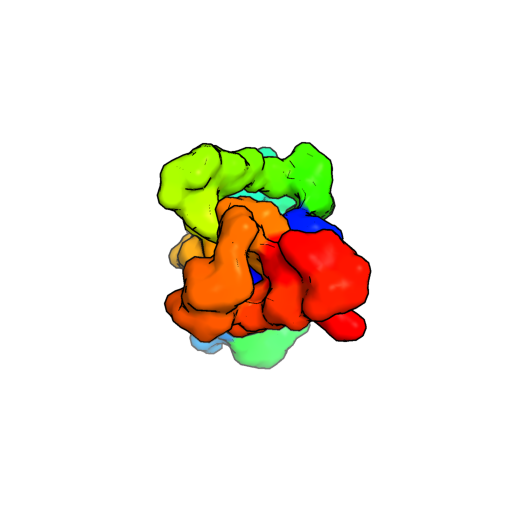M 824 C C . VAL A 1 106 ? 9.168 -11.669 -15.289 1.00 83.06 106 VAL A C 1
ATOM 826 O O . VAL A 1 106 ? 9.311 -12.408 -14.317 1.00 83.06 106 VAL A O 1
ATOM 829 N N . SER A 1 107 ? 8.841 -10.382 -15.149 1.00 79.88 107 SER A N 1
ATOM 830 C CA . SER A 1 107 ? 8.564 -9.758 -13.858 1.00 79.88 107 SER A CA 1
ATOM 831 C C . SER A 1 107 ? 7.293 -10.335 -13.23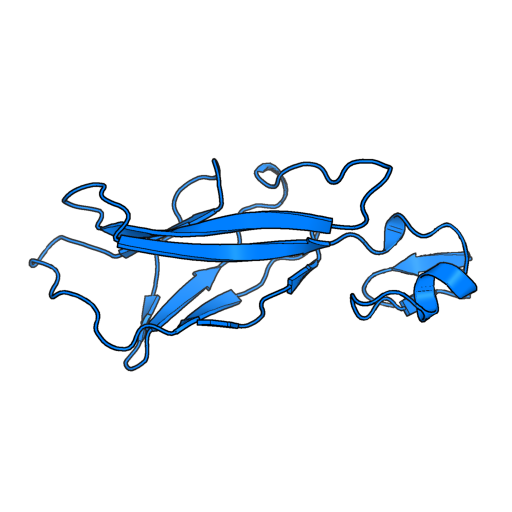4 1.00 79.88 107 SER A C 1
ATOM 833 O O . SER A 1 107 ? 6.240 -10.374 -13.866 1.00 79.88 107 SER A O 1
ATOM 835 N N . ASN A 1 108 ? 7.351 -10.695 -11.950 1.00 80.00 108 ASN A N 1
ATOM 836 C CA . ASN A 1 108 ? 6.203 -11.248 -11.221 1.00 80.00 108 ASN A CA 1
ATOM 837 C C . ASN A 1 108 ? 5.165 -10.178 -10.797 1.00 80.00 108 ASN A C 1
ATOM 839 O O . ASN A 1 108 ? 4.243 -10.457 -10.025 1.00 80.00 108 ASN A O 1
ATOM 843 N N . TRP A 1 109 ? 5.340 -8.940 -11.273 1.00 81.94 109 TRP A N 1
ATOM 844 C CA . TRP A 1 109 ? 4.570 -7.753 -10.883 1.00 81.94 109 TRP A CA 1
ATOM 845 C C . TRP A 1 109 ? 3.608 -7.250 -11.971 1.00 81.94 109 TRP A C 1
ATOM 847 O O . TRP A 1 109 ? 2.979 -6.213 -11.788 1.00 81.94 109 TRP A O 1
ATOM 857 N N . GLY A 1 110 ? 3.491 -7.966 -13.099 1.00 77.06 110 GLY A N 1
ATOM 858 C CA . GLY A 1 110 ? 2.617 -7.570 -14.212 1.00 77.06 110 GLY A CA 1
ATOM 859 C C . GLY A 1 110 ? 3.113 -6.326 -14.956 1.00 77.06 110 GLY A C 1
ATOM 860 O O . GLY A 1 110 ? 2.322 -5.462 -15.313 1.00 77.06 110 GLY A O 1
ATOM 861 N N . CYS A 1 111 ? 4.431 -6.200 -15.134 1.00 87.00 111 CYS A N 1
ATOM 862 C CA . CYS A 1 111 ? 5.040 -5.081 -15.853 1.00 87.00 111 CYS A CA 1
ATOM 863 C C . CYS A 1 111 ? 4.887 -5.217 -17.374 1.00 87.00 111 CYS A C 1
ATOM 865 O O . CYS A 1 111 ? 4.903 -6.327 -17.904 1.00 87.00 111 CYS A O 1
ATOM 867 N N . HIS A 1 112 ? 4.836 -4.087 -18.085 1.00 84.88 112 HIS A N 1
ATOM 868 C CA . HIS A 1 112 ? 4.753 -4.021 -19.545 1.00 84.88 112 HIS A CA 1
ATOM 869 C C . HIS A 1 112 ? 5.993 -3.348 -20.149 1.00 84.88 112 HIS A C 1
ATOM 871 O O . HIS A 1 112 ? 6.535 -2.384 -19.604 1.00 84.88 112 HIS A O 1
ATOM 877 N N . TRP A 1 113 ? 6.453 -3.853 -21.298 1.00 87.06 113 TRP A N 1
ATOM 878 C CA . TRP A 1 113 ? 7.559 -3.251 -22.044 1.00 87.06 113 TRP A CA 1
ATOM 879 C C . TRP A 1 113 ? 7.038 -2.248 -23.077 1.00 87.06 113 TRP A C 1
ATOM 881 O O . TRP A 1 113 ? 6.370 -2.629 -24.040 1.00 87.06 113 TRP A O 1
ATOM 891 N N . CYS A 1 114 ? 7.374 -0.969 -22.908 1.00 88.56 114 CYS A N 1
ATOM 892 C CA . CYS A 1 114 ? 6.949 0.092 -23.812 1.00 88.56 114 CYS A CA 1
ATOM 893 C C . CYS A 1 114 ? 7.960 0.223 -24.955 1.00 88.56 114 CYS A C 1
ATOM 895 O O . CYS A 1 114 ? 8.997 0.867 -24.805 1.00 88.56 114 CYS A O 1
ATOM 897 N N . ILE A 1 115 ? 7.648 -0.366 -26.115 1.00 86.31 115 ILE A N 1
ATOM 898 C CA . ILE A 1 115 ? 8.548 -0.401 -27.286 1.00 86.31 115 ILE A CA 1
ATOM 899 C C . ILE A 1 115 ? 8.963 1.010 -27.728 1.00 86.31 115 ILE A C 1
ATOM 901 O O . ILE A 1 115 ? 10.127 1.227 -28.046 1.00 86.31 115 ILE A O 1
ATOM 905 N N . LYS A 1 116 ? 8.030 1.973 -27.705 1.00 86.69 116 LYS A N 1
ATOM 906 C CA . LYS A 1 116 ? 8.283 3.364 -28.123 1.00 86.69 116 LYS A CA 1
ATOM 907 C C . LYS A 1 116 ? 9.357 4.058 -27.283 1.00 86.69 116 LYS A C 1
ATOM 909 O O . LYS A 1 116 ? 10.163 4.800 -27.825 1.00 86.69 116 LYS A O 1
ATOM 914 N N . ASP A 1 117 ? 9.362 3.786 -25.984 1.00 85.00 117 ASP A N 1
ATOM 915 C CA . ASP A 1 117 ? 10.259 4.423 -25.017 1.00 85.00 117 ASP A CA 1
ATOM 916 C C . ASP A 1 117 ? 11.476 3.547 -24.683 1.00 85.00 117 ASP A C 1
ATOM 918 O O . ASP A 1 117 ? 12.332 3.950 -23.899 1.00 85.00 117 ASP A O 1
ATOM 922 N N . ASN A 1 118 ? 11.522 2.324 -25.225 1.00 86.50 118 ASN A N 1
ATOM 923 C CA . ASN A 1 118 ? 12.513 1.298 -24.914 1.00 86.50 118 ASN A CA 1
ATOM 924 C C . ASN A 1 118 ? 12.719 1.101 -23.394 1.00 86.50 118 ASN A C 1
ATOM 926 O O . ASN A 1 118 ? 13.846 0.946 -22.923 1.00 86.50 118 ASN A O 1
ATOM 930 N N . ARG A 1 119 ? 11.620 1.141 -22.621 1.00 87.00 119 ARG A N 1
ATOM 931 C CA . ARG A 1 119 ? 11.628 1.055 -21.149 1.00 87.00 119 ARG A CA 1
ATOM 932 C C . ARG A 1 119 ? 10.527 0.147 -20.613 1.00 87.00 119 ARG A C 1
ATOM 934 O O . ARG A 1 119 ? 9.479 -0.015 -21.237 1.00 87.00 119 ARG A O 1
ATOM 941 N N . CYS A 1 120 ? 10.744 -0.391 -19.418 1.00 87.12 120 CYS A N 1
ATOM 942 C CA . CYS A 1 120 ? 9.722 -1.116 -18.673 1.00 87.12 120 CYS A CA 1
ATOM 943 C C . CYS A 1 120 ? 8.870 -0.144 -17.844 1.00 87.12 120 CYS A C 1
ATOM 945 O O . CYS A 1 120 ? 9.403 0.754 -17.194 1.00 87.12 120 CYS A O 1
ATOM 947 N N . ALA A 1 121 ? 7.552 -0.321 -17.850 1.00 85.75 121 ALA A N 1
ATOM 948 C CA . ALA A 1 121 ? 6.620 0.489 -17.075 1.00 85.75 121 ALA A CA 1
ATOM 949 C C . ALA A 1 121 ? 5.475 -0.372 -16.527 1.00 85.75 121 ALA A C 1
ATOM 951 O O . ALA A 1 121 ? 5.248 -1.496 -16.970 1.00 85.75 121 ALA A O 1
ATOM 952 N N . CYS A 1 122 ? 4.739 0.155 -15.547 1.00 82.75 122 CYS A N 1
ATOM 953 C CA . CYS A 1 122 ? 3.524 -0.504 -15.060 1.00 82.75 122 CYS A CA 1
ATOM 954 C C . CYS A 1 122 ? 2.382 -0.419 -16.089 1.00 82.75 122 CYS A C 1
ATOM 956 O O . CYS A 1 122 ? 1.472 -1.236 -16.048 1.00 82.75 122 CYS A O 1
ATOM 958 N N . TRP A 1 123 ? 2.441 0.564 -16.998 1.00 76.94 123 TRP A N 1
ATOM 959 C CA . TRP A 1 123 ? 1.474 0.796 -18.070 1.00 76.94 123 TRP A CA 1
ATOM 960 C C . TRP A 1 123 ? 2.187 1.379 -19.297 1.00 76.94 123 TRP A C 1
ATOM 962 O O . TRP A 1 123 ? 3.052 2.245 -19.151 1.00 76.94 123 TRP A O 1
ATOM 972 N N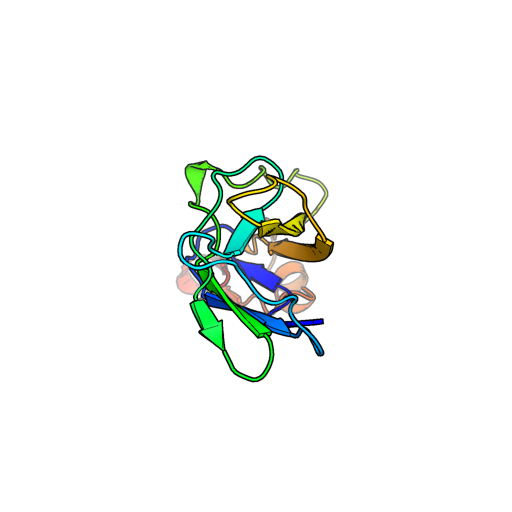 . CYS A 1 124 ? 1.793 0.894 -20.472 1.00 74.25 124 CYS A N 1
ATOM 973 C CA . CYS A 1 124 ? 2.076 1.418 -21.804 1.00 74.25 124 CYS A CA 1
ATOM 974 C C . CYS A 1 124 ? 0.711 1.545 -22.509 1.00 74.25 124 CYS A C 1
ATOM 976 O O . CYS A 1 124 ? 0.609 2.390 -23.414 1.00 74.25 124 CYS A O 1
#

InterPro domains:
  IPR013783 Immunoglobulin-like fold [G3DSA:2.60.40.10] (1-96)
  IPR031148 Plexin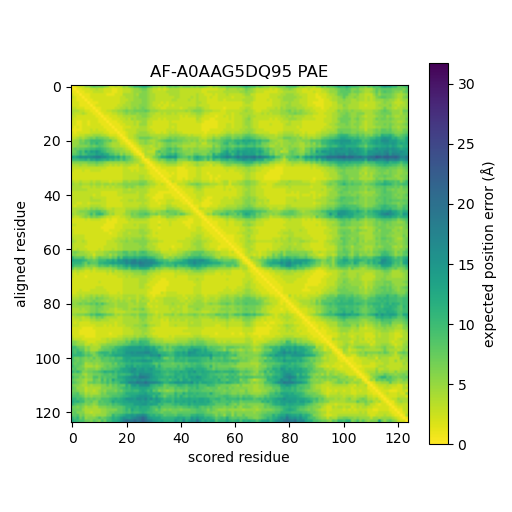 family [PTHR22625] (4-120)
  IPR041019 Plexin, TIG domain 1 [PF17960] (4-93)

Mean predicted aligned error: 5.56 Å

Secondary structure (DSSP, 8-state):
-EESSEEETTS--EEEE--S-PPPPPTT--EEEEETTSPPEEPEEETTEEEEEPPPGGGSPPPPSS-SEEEEEEEEEETTT--EEEEEEEEEE-GGG--SHHHHHT-TT--EEEGGGTEEES--

Radius of gyration: 16.68 Å; Cα contacts (8 Å, |Δi|>4): 261; chains: 1; bounding box: 38×23×50 Å